Protein AF-A0A378JX21-F1 (afdb_monomer)

Organism: NCBI:txid39962

Sequence (96 aa):
MTQSKHDESAHKELLKRGYYTLSRAREDALHINKVHSYVKGSGFGTAVMRETIKEALEQNKTVTLDASWSSHIFHLYMGMIPIDRKVRTWLQPMVF

Solvent-accessible surface area (backbone atoms only — not comparable to full-atom values): 6028 Å² total; per-residue (Å²): 142,75,62,67,66,58,51,53,52,54,44,56,58,26,54,68,40,43,54,70,42,78,44,77,78,46,101,57,28,40,26,49,78,46,80,46,59,82,50,85,93,63,51,27,70,61,36,50,52,53,54,50,51,52,55,22,58,78,66,74,31,44,81,47,66,87,71,51,88,93,44,41,66,61,44,44,75,72,70,52,74,87,85,72,90,75,78,72,73,88,62,74,81,82,78,128

Foldseek 3Di:
DPPPVVVVVVLVVLCVQWDWDWDPPDLAEIETEDTDGPDPPSCNVVSVLVVRVVVSVVSNHYYYYDDDPVCVVVVVVSVDDDPDPDDPCPPPDPDD

Mean predicted aligned error: 7.81 Å

Structure (mmCIF, N/CA/C/O backbone):
data_AF-A0A378JX21-F1
#
_entry.id   AF-A0A378JX21-F1
#
loop_
_atom_site.group_PDB
_atom_site.id
_atom_site.type_symbol
_atom_site.label_atom_id
_atom_site.label_alt_id
_atom_site.label_comp_id
_atom_site.label_asym_id
_atom_site.label_entity_id
_atom_site.label_seq_id
_atom_site.pdbx_PDB_ins_code
_atom_site.Cartn_x
_atom_site.Cartn_y
_atom_site.Cartn_z
_atom_site.occupancy
_atom_site.B_iso_or_equiv
_atom_site.auth_seq_id
_atom_site.auth_comp_id
_atom_site.auth_asym_id
_atom_site.auth_atom_id
_atom_site.pdbx_PDB_model_num
ATOM 1 N N . MET A 1 1 ? 18.263 -12.941 17.898 1.00 44.31 1 MET A N 1
ATOM 2 C CA . MET A 1 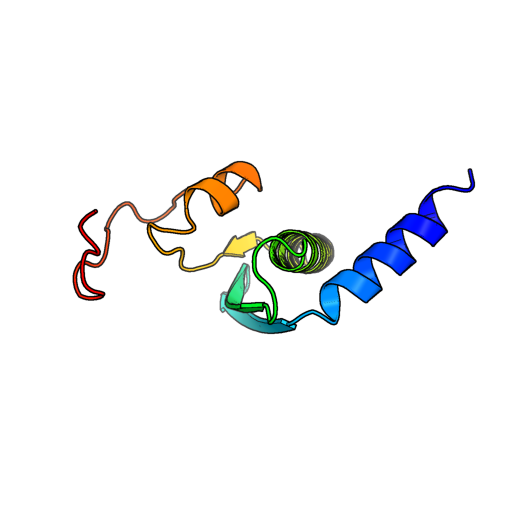1 ? 17.130 -12.086 17.470 1.00 44.31 1 MET A CA 1
ATOM 3 C C . MET A 1 1 ? 17.658 -10.774 16.880 1.00 44.31 1 MET A C 1
ATOM 5 O O . MET A 1 1 ? 17.501 -9.720 17.476 1.00 44.31 1 MET A O 1
ATOM 9 N N . THR A 1 2 ? 18.318 -10.828 15.719 1.00 51.75 2 THR A N 1
ATOM 10 C CA . THR A 1 2 ? 19.035 -9.668 15.129 1.00 51.75 2 THR A CA 1
ATOM 11 C C . THR A 1 2 ? 18.445 -9.235 13.781 1.00 51.75 2 T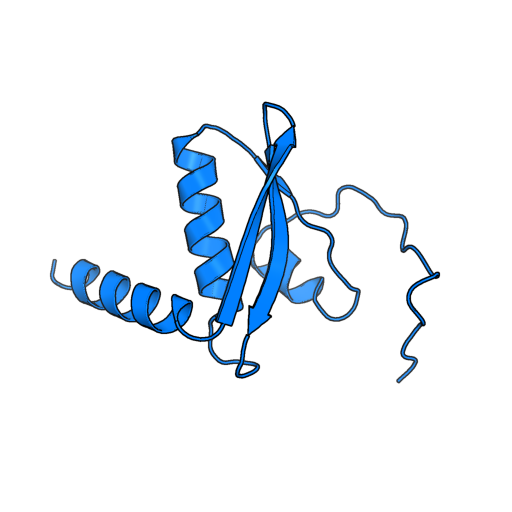HR A C 1
ATOM 13 O O . THR A 1 2 ? 18.894 -8.269 13.178 1.00 51.75 2 THR A O 1
ATOM 16 N N . GLN A 1 3 ? 17.414 -9.946 13.314 1.00 51.03 3 GLN A N 1
ATOM 17 C CA . GLN A 1 3 ? 16.840 -9.803 11.975 1.00 51.03 3 GLN A CA 1
ATOM 18 C C . GLN A 1 3 ? 15.874 -8.610 11.840 1.00 51.03 3 GLN A C 1
ATOM 20 O O . GLN A 1 3 ? 15.739 -8.073 10.746 1.00 51.03 3 GLN A O 1
ATOM 25 N N . SER A 1 4 ? 15.244 -8.142 12.930 1.00 60.81 4 SER A N 1
ATOM 26 C CA . SER A 1 4 ? 14.136 -7.172 12.820 1.00 60.81 4 SER A CA 1
ATOM 27 C C . SER A 1 4 ? 14.576 -5.756 12.426 1.00 60.81 4 SER A C 1
ATOM 29 O O . SER A 1 4 ? 13.880 -5.091 11.667 1.00 60.81 4 SER A O 1
ATOM 31 N N . LYS A 1 5 ? 15.754 -5.294 12.872 1.00 61.16 5 LYS A N 1
ATOM 32 C CA . LYS A 1 5 ? 16.242 -3.939 12.545 1.00 61.16 5 LYS A CA 1
ATOM 33 C C . LYS A 1 5 ? 16.692 -3.803 11.088 1.00 61.16 5 LYS A C 1
ATOM 35 O O . LYS A 1 5 ? 16.511 -2.751 10.482 1.00 61.16 5 LYS A O 1
ATOM 40 N N . HIS A 1 6 ? 17.283 -4.861 10.532 1.00 60.47 6 HIS A N 1
ATOM 41 C CA . HIS A 1 6 ? 17.716 -4.879 9.135 1.00 60.47 6 HIS A CA 1
ATOM 42 C C . HIS A 1 6 ? 16.510 -4.901 8.181 1.00 60.47 6 HIS A C 1
ATOM 44 O O . HIS A 1 6 ? 16.525 -4.213 7.162 1.00 60.47 6 HIS A O 1
ATOM 50 N N . ASP A 1 7 ? 15.450 -5.635 8.539 1.00 78.75 7 ASP A N 1
ATOM 51 C CA . ASP A 1 7 ? 14.197 -5.691 7.775 1.00 78.75 7 ASP A CA 1
ATOM 52 C C . ASP A 1 7 ? 13.465 -4.334 7.745 1.00 78.75 7 ASP A C 1
ATOM 54 O O . ASP A 1 7 ? 13.060 -3.871 6.680 1.00 78.75 7 ASP A O 1
ATOM 58 N N . GLU A 1 8 ? 13.379 -3.624 8.877 1.00 83.75 8 GLU A N 1
ATOM 59 C CA . GLU A 1 8 ? 12.766 -2.285 8.910 1.00 83.75 8 GLU A CA 1
ATOM 60 C C . GLU A 1 8 ? 13.549 -1.239 8.109 1.00 83.75 8 GLU A C 1
ATOM 62 O O . GLU A 1 8 ? 12.949 -0.396 7.439 1.00 83.75 8 GLU A O 1
ATOM 67 N N . SER A 1 9 ? 14.884 -1.276 8.166 1.00 86.00 9 SER A N 1
ATOM 68 C CA . SER A 1 9 ? 15.726 -0.362 7.386 1.00 86.00 9 SER A CA 1
ATOM 69 C C . SER A 1 9 ? 15.543 -0.597 5.885 1.00 86.00 9 SER A C 1
ATOM 71 O O . SER A 1 9 ? 15.273 0.341 5.135 1.00 86.00 9 SER A O 1
ATOM 73 N N . ALA A 1 10 ? 15.586 -1.863 5.454 1.00 88.31 10 ALA A N 1
ATOM 74 C CA . ALA A 1 10 ? 15.357 -2.235 4.061 1.00 88.31 10 ALA A CA 1
ATOM 75 C C . ALA A 1 10 ? 13.961 -1.809 3.577 1.00 88.31 10 ALA A C 1
ATOM 77 O O . ALA A 1 10 ? 13.830 -1.250 2.489 1.00 88.31 10 ALA A O 1
ATOM 78 N N . HIS A 1 11 ? 12.927 -1.999 4.400 1.00 89.94 11 HIS A N 1
ATOM 79 C CA . HIS A 1 11 ? 11.565 -1.547 4.108 1.00 89.94 11 HIS A CA 1
ATOM 80 C C . HIS A 1 11 ? 11.477 -0.028 3.915 1.00 89.94 11 HIS A C 1
ATOM 82 O O . HIS A 1 11 ? 10.920 0.439 2.920 1.00 89.94 11 HIS A O 1
ATOM 88 N N . LYS A 1 12 ? 12.087 0.757 4.811 1.00 91.25 12 LYS A N 1
ATOM 89 C CA . LYS A 1 12 ? 12.125 2.224 4.688 1.00 91.25 12 LYS A CA 1
ATOM 90 C C . LYS A 1 12 ? 12.840 2.681 3.420 1.00 91.25 12 LYS A C 1
ATOM 92 O O . LYS A 1 12 ? 12.387 3.627 2.781 1.00 91.25 12 LYS A O 1
ATOM 97 N N . GLU A 1 13 ? 13.919 2.010 3.027 1.00 92.88 13 GLU A N 1
ATOM 98 C CA . GLU A 1 13 ? 14.603 2.307 1.764 1.00 92.88 13 GLU A CA 1
ATOM 99 C C . GLU A 1 13 ? 13.737 1.986 0.543 1.00 92.88 13 GLU A C 1
ATOM 101 O O . GLU A 1 13 ? 13.737 2.744 -0.428 1.00 92.88 13 GLU A O 1
ATOM 106 N N . LEU A 1 14 ? 12.951 0.906 0.587 1.00 93.12 14 LEU A N 1
ATOM 107 C CA . LEU A 1 14 ? 12.009 0.593 -0.485 1.00 93.12 14 LEU A CA 1
ATOM 108 C C . LEU A 1 14 ? 10.955 1.689 -0.639 1.00 93.12 14 LEU A C 1
ATOM 110 O O . LEU A 1 14 ? 10.708 2.100 -1.769 1.00 93.12 14 LEU A O 1
ATOM 114 N N . LEU A 1 15 ? 10.401 2.219 0.457 1.00 93.38 15 LEU A N 1
ATOM 115 C CA . LEU A 1 15 ? 9.387 3.284 0.428 1.00 93.38 15 LEU A CA 1
ATOM 116 C C . LEU A 1 15 ? 9.880 4.607 -0.185 1.00 93.38 15 LEU A C 1
ATOM 118 O O . LEU A 1 15 ? 9.064 5.408 -0.631 1.00 93.38 15 LEU A O 1
ATOM 122 N N . LYS A 1 16 ? 11.196 4.831 -0.286 1.00 93.38 16 LYS A N 1
ATOM 123 C CA . LYS A 1 16 ? 11.769 6.016 -0.954 1.00 93.38 16 LYS A CA 1
ATOM 124 C C . LYS A 1 16 ? 11.762 5.922 -2.485 1.00 93.38 16 LYS A C 1
ATOM 126 O O . LYS A 1 16 ? 12.073 6.898 -3.164 1.00 93.38 16 LYS A O 1
ATOM 131 N N . ARG A 1 17 ? 11.425 4.761 -3.058 1.00 93.50 17 ARG A N 1
ATOM 132 C CA . ARG A 1 17 ? 11.509 4.478 -4.508 1.00 93.50 17 ARG A CA 1
ATOM 133 C C . ARG A 1 17 ? 10.247 4.853 -5.289 1.00 93.50 17 ARG A C 1
ATOM 135 O O . ARG A 1 17 ? 9.995 4.311 -6.373 1.00 93.50 17 ARG A O 1
ATOM 142 N N . GLY A 1 18 ? 9.438 5.747 -4.740 1.00 94.25 18 GLY A N 1
ATOM 143 C CA . GLY A 1 18 ? 8.182 6.159 -5.335 1.00 94.25 18 GLY A CA 1
ATOM 144 C C . GLY A 1 18 ? 7.375 7.057 -4.413 1.00 94.25 18 GLY A C 1
ATOM 145 O O . GLY A 1 18 ? 7.877 7.567 -3.414 1.00 94.25 18 GLY A O 1
ATOM 146 N N . TYR A 1 19 ? 6.105 7.218 -4.755 1.00 94.38 19 TYR A N 1
ATOM 147 C CA . TYR A 1 19 ? 5.113 7.861 -3.909 1.00 94.38 19 TYR A CA 1
ATOM 148 C C . TYR A 1 19 ? 3.801 7.079 -3.956 1.00 94.38 19 TYR A C 1
ATOM 150 O O . TYR A 1 19 ? 3.485 6.388 -4.930 1.00 94.38 19 TYR A O 1
ATOM 158 N N . TYR A 1 20 ? 3.031 7.188 -2.883 1.00 94.75 20 TYR A N 1
ATOM 159 C CA . TYR A 1 20 ? 1.701 6.613 -2.785 1.00 94.75 20 TYR A CA 1
ATOM 160 C C . TYR A 1 20 ? 0.8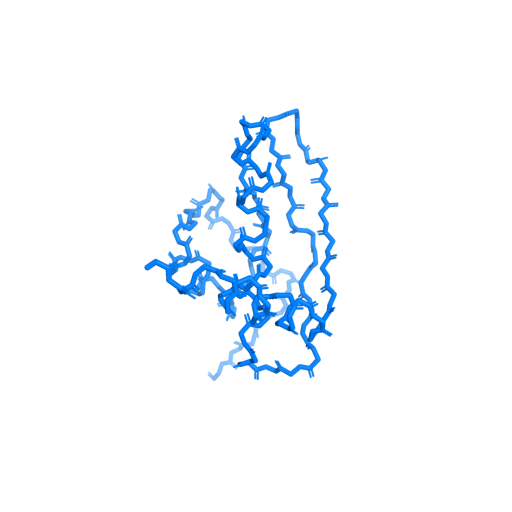07 7.530 -1.960 1.00 94.75 20 TYR A C 1
ATOM 162 O O . TYR A 1 20 ? 1.297 8.350 -1.182 1.00 94.75 20 TYR A O 1
ATOM 170 N N . THR A 1 21 ? -0.503 7.422 -2.152 1.00 93.69 21 THR A N 1
ATOM 171 C CA . THR A 1 21 ? -1.470 8.197 -1.373 1.00 93.69 21 THR A CA 1
ATOM 172 C C . THR A 1 21 ? -2.576 7.309 -0.839 1.00 93.69 21 THR A C 1
ATOM 174 O O . THR A 1 21 ? -3.174 6.512 -1.566 1.00 93.69 21 THR A O 1
ATOM 177 N N . LEU A 1 22 ? -2.865 7.492 0.446 1.00 92.88 22 LEU A N 1
ATOM 178 C CA . LEU A 1 22 ? -3.957 6.839 1.147 1.00 92.88 22 LEU A CA 1
ATOM 179 C C . LEU A 1 22 ? -5.076 7.849 1.392 1.00 92.88 22 LEU A C 1
ATOM 181 O O . LEU A 1 22 ? -4.830 9.031 1.625 1.00 92.88 22 LEU A O 1
ATOM 185 N N . SER A 1 23 ? -6.314 7.382 1.342 1.00 90.31 23 SER A N 1
ATOM 186 C CA . SER A 1 23 ? -7.478 8.141 1.792 1.00 90.31 23 SER A CA 1
ATOM 187 C C . SER A 1 23 ? -8.389 7.255 2.617 1.00 90.31 23 SER A C 1
ATOM 189 O O . SER A 1 23 ? -8.396 6.035 2.465 1.00 90.31 23 SER A O 1
ATOM 191 N N . ARG A 1 24 ? -9.199 7.877 3.466 1.00 82.75 24 ARG A N 1
ATOM 192 C CA . ARG A 1 24 ? -10.311 7.192 4.120 1.00 82.75 24 ARG A CA 1
ATOM 193 C C . ARG A 1 24 ? -11.463 7.151 3.121 1.00 82.75 24 ARG A C 1
ATOM 195 O O . ARG A 1 24 ? -12.059 8.189 2.859 1.00 82.75 24 ARG A O 1
ATOM 202 N N . ALA A 1 25 ? -11.731 5.989 2.529 1.00 66.31 25 ALA A N 1
ATOM 203 C CA . ALA A 1 25 ? -12.860 5.8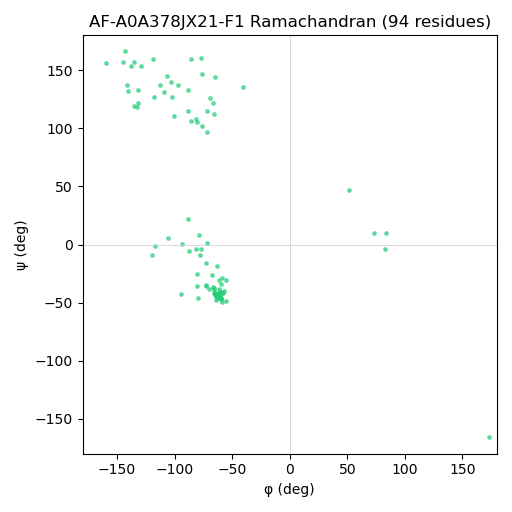49 1.605 1.00 66.31 25 ALA A CA 1
ATOM 204 C C . ALA A 1 25 ? -14.188 5.655 2.351 1.00 66.31 25 ALA A C 1
ATOM 206 O O . ALA A 1 25 ? -15.219 6.149 1.903 1.00 66.31 25 ALA A O 1
ATOM 207 N N . ARG A 1 26 ? -14.157 4.941 3.485 1.00 68.31 26 ARG A N 1
ATOM 208 C CA . ARG A 1 26 ? -15.289 4.686 4.391 1.00 68.31 26 ARG A CA 1
ATOM 209 C C . ARG A 1 26 ? -14.800 4.704 5.841 1.00 68.31 26 ARG A C 1
ATOM 211 O O . ARG A 1 26 ? -13.590 4.668 6.073 1.00 68.31 26 ARG A O 1
ATOM 218 N N . GLU A 1 27 ? -15.712 4.757 6.814 1.00 72.62 27 GLU A N 1
ATOM 219 C CA . GLU A 1 27 ? -15.343 4.693 8.241 1.00 72.62 27 GLU A CA 1
ATOM 220 C C . GLU A 1 27 ? -14.510 3.439 8.572 1.00 72.62 27 GLU A C 1
ATOM 222 O O . GLU A 1 27 ? -13.609 3.502 9.408 1.00 72.62 27 GLU A O 1
ATOM 227 N N . ASP A 1 28 ? -14.731 2.345 7.841 1.00 84.50 28 ASP A N 1
ATOM 228 C CA . ASP A 1 28 ? -14.157 1.013 8.040 1.00 84.50 28 ASP A CA 1
ATOM 229 C C . ASP A 1 28 ? -13.055 0.626 7.029 1.00 84.50 28 ASP A C 1
ATOM 231 O O . ASP A 1 28 ? -12.568 -0.509 7.052 1.00 84.50 28 ASP A O 1
ATOM 235 N N . ALA A 1 29 ? -12.634 1.540 6.142 1.00 87.56 29 ALA A N 1
ATOM 236 C CA . ALA A 1 29 ? -11.694 1.211 5.068 1.00 87.56 29 ALA A CA 1
ATOM 237 C C . ALA A 1 29 ? -10.643 2.297 4.781 1.00 87.56 29 ALA A C 1
ATOM 239 O O . ALA A 1 29 ? -10.957 3.473 4.561 1.00 87.56 29 ALA A O 1
ATOM 240 N N . LEU A 1 30 ? -9.381 1.868 4.689 1.00 92.50 30 LEU A N 1
ATOM 241 C CA . LEU A 1 30 ? -8.299 2.621 4.059 1.00 92.50 30 LEU A CA 1
ATOM 242 C C . LEU A 1 30 ? -8.259 2.297 2.565 1.00 92.50 30 LEU A C 1
ATOM 244 O O . LEU A 1 30 ? -8.319 1.138 2.157 1.00 92.50 30 LEU A O 1
ATOM 248 N N . HIS A 1 31 ? -8.162 3.333 1.741 1.00 93.00 31 HIS A N 1
ATOM 249 C CA . HIS A 1 31 ? -8.135 3.207 0.292 1.00 93.00 31 HIS A CA 1
ATOM 250 C C . HIS A 1 31 ? -6.823 3.721 -0.284 1.00 93.00 31 HIS A C 1
ATOM 252 O O . HIS A 1 31 ? -6.435 4.866 -0.029 1.00 93.00 31 HIS A O 1
ATOM 258 N N . ILE A 1 32 ? -6.160 2.884 -1.079 1.00 93.44 32 ILE A N 1
ATOM 259 C CA . ILE A 1 32 ? -4.946 3.246 -1.807 1.00 93.44 32 ILE A CA 1
ATOM 260 C C . ILE A 1 32 ? -5.359 3.891 -3.131 1.00 93.44 32 ILE A C 1
ATOM 262 O O . ILE A 1 32 ? -5.795 3.205 -4.049 1.00 93.44 32 ILE A O 1
ATOM 266 N N . ASN A 1 33 ? -5.200 5.211 -3.239 1.00 90.81 33 ASN A N 1
ATOM 267 C CA . ASN A 1 33 ? -5.607 5.953 -4.439 1.00 90.81 33 ASN A CA 1
ATOM 268 C C . ASN A 1 33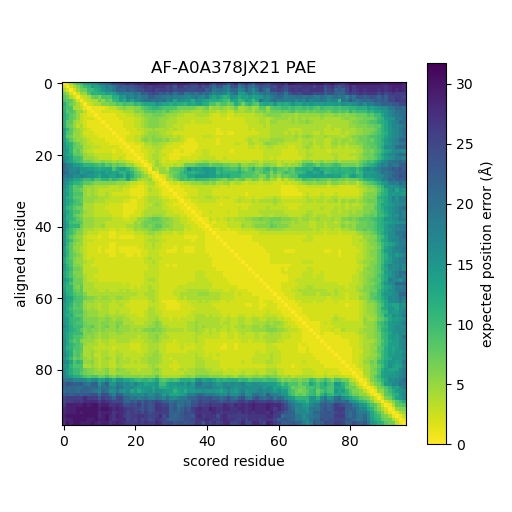 ? -4.590 5.835 -5.569 1.00 90.81 33 ASN A C 1
ATOM 270 O O . ASN A 1 33 ? -4.936 5.708 -6.741 1.00 90.81 33 ASN A O 1
ATOM 274 N N . LYS A 1 34 ? -3.310 6.000 -5.227 1.00 88.81 34 LYS A N 1
ATOM 275 C CA . LYS A 1 34 ? -2.214 6.035 -6.192 1.00 88.81 34 LYS A CA 1
ATOM 276 C C . LYS A 1 34 ? -1.021 5.307 -5.617 1.00 88.81 34 LYS A C 1
ATOM 278 O O . LYS A 1 34 ? -0.668 5.515 -4.461 1.00 88.81 34 LYS A O 1
ATOM 283 N N . VAL A 1 35 ? -0.377 4.515 -6.465 1.00 91.00 35 VAL A N 1
ATOM 284 C CA . VAL A 1 35 ? 0.932 3.914 -6.217 1.00 91.00 35 VAL A CA 1
ATOM 285 C C . VAL A 1 35 ? 1.769 4.150 -7.461 1.00 91.00 35 VAL A C 1
ATOM 287 O O . VAL A 1 35 ? 1.419 3.693 -8.548 1.00 91.00 35 VAL A O 1
ATOM 290 N N . HIS A 1 36 ? 2.872 4.874 -7.316 1.00 90.38 36 HIS A N 1
ATOM 291 C CA . HIS A 1 36 ? 3.795 5.141 -8.408 1.00 90.38 36 HIS A CA 1
ATOM 292 C C . HIS A 1 36 ? 5.221 4.855 -7.960 1.00 90.38 36 HIS A C 1
ATOM 294 O O . HIS A 1 36 ? 5.707 5.464 -7.013 1.00 90.38 36 HIS A O 1
ATOM 300 N N . SER A 1 37 ? 5.903 3.951 -8.662 1.00 92.88 37 SER A N 1
ATOM 301 C CA . SER A 1 37 ? 7.325 3.690 -8.443 1.00 92.88 37 SER A CA 1
ATOM 302 C C . SER A 1 37 ? 8.164 4.340 -9.533 1.00 92.88 37 SER A C 1
ATOM 304 O O . SER A 1 37 ? 7.820 4.238 -10.710 1.00 92.88 37 SER A O 1
ATOM 306 N N . TYR A 1 38 ? 9.303 4.916 -9.148 1.00 92.25 38 TYR A N 1
ATOM 307 C CA . TYR A 1 38 ? 10.296 5.440 -10.088 1.00 92.25 38 TYR A CA 1
ATOM 308 C C . TYR A 1 38 ? 10.976 4.326 -10.897 1.00 92.25 38 TYR A C 1
ATOM 310 O O . TYR A 1 38 ? 11.426 4.561 -12.014 1.00 92.25 38 TYR A O 1
ATOM 318 N N . VAL A 1 39 ? 11.038 3.104 -10.349 1.00 90.75 39 VAL A N 1
ATOM 319 C CA . VAL A 1 39 ? 11.666 1.938 -10.987 1.00 90.75 39 VAL A CA 1
ATOM 320 C C . VAL A 1 39 ? 10.764 0.712 -10.830 1.00 90.75 39 VAL A C 1
ATOM 322 O O . VAL A 1 39 ? 10.489 0.261 -9.716 1.00 90.75 39 VAL A O 1
ATOM 325 N N . LYS A 1 40 ? 10.314 0.132 -11.949 1.00 87.06 40 LYS A N 1
ATOM 326 C CA . LYS A 1 40 ? 9.514 -1.106 -11.939 1.00 87.06 40 LYS A CA 1
ATOM 327 C C . LYS A 1 40 ? 10.337 -2.281 -11.402 1.00 87.06 40 LYS A C 1
ATOM 329 O O . LYS A 1 40 ? 11.533 -2.366 -11.646 1.00 87.06 40 LYS A O 1
ATOM 334 N N . GLY A 1 41 ? 9.692 -3.186 -10.663 1.00 87.25 41 GLY A N 1
ATOM 335 C CA . GLY A 1 41 ? 10.366 -4.345 -10.059 1.00 87.25 41 GLY A CA 1
ATOM 336 C C . GLY A 1 41 ? 11.267 -4.007 -8.864 1.00 87.25 41 GLY A C 1
ATOM 337 O O . GLY A 1 41 ? 11.983 -4.869 -8.374 1.00 87.25 41 GLY A O 1
ATOM 338 N N . SER A 1 42 ? 11.220 -2.772 -8.354 1.00 90.31 42 SER A N 1
ATOM 339 C CA . SER A 1 42 ? 12.092 -2.315 -7.266 1.00 90.31 42 SER A CA 1
ATOM 340 C C . SER A 1 42 ? 11.700 -2.793 -5.866 1.00 90.31 42 SER A C 1
ATOM 342 O O . SER A 1 42 ? 12.404 -2.459 -4.916 1.00 90.31 42 SER A O 1
ATOM 344 N N . GLY A 1 43 ? 10.578 -3.508 -5.723 1.00 92.00 43 GLY A N 1
ATOM 345 C CA . GLY A 1 43 ? 9.981 -3.884 -4.435 1.00 92.00 43 GLY A CA 1
ATOM 346 C C . GLY A 1 43 ? 9.103 -2.800 -3.792 1.00 92.00 43 GLY A C 1
ATOM 347 O O . GLY A 1 43 ? 8.466 -3.069 -2.777 1.00 92.00 43 GLY A O 1
ATOM 348 N N . PHE A 1 44 ? 9.008 -1.603 -4.390 1.00 94.81 44 PHE A N 1
ATOM 349 C CA . PHE A 1 44 ? 8.216 -0.485 -3.856 1.00 94.81 44 PHE A CA 1
ATOM 350 C C . PHE A 1 44 ? 6.746 -0.847 -3.605 1.00 94.81 44 PHE A C 1
ATOM 352 O O . PHE A 1 44 ? 6.237 -0.605 -2.517 1.00 94.81 44 PHE A O 1
ATOM 359 N N . GLY A 1 45 ? 6.073 -1.466 -4.583 1.00 93.31 45 GLY A N 1
ATOM 360 C CA . GLY A 1 45 ? 4.658 -1.836 -4.448 1.00 93.31 45 GLY A CA 1
ATOM 361 C C . GLY A 1 45 ? 4.409 -2.763 -3.258 1.00 93.31 45 GLY A C 1
ATOM 362 O O . GLY A 1 45 ? 3.478 -2.548 -2.489 1.00 93.31 45 GLY A O 1
ATOM 363 N N . THR A 1 46 ? 5.288 -3.743 -3.046 1.00 94.00 46 THR A N 1
ATOM 364 C CA . THR A 1 46 ? 5.220 -4.652 -1.894 1.00 94.00 46 THR A CA 1
ATOM 365 C C . THR A 1 46 ? 5.391 -3.904 -0.572 1.00 94.00 46 THR A C 1
ATOM 367 O O . THR A 1 46 ? 4.638 -4.153 0.368 1.00 94.00 46 THR A O 1
ATOM 370 N N . ALA A 1 47 ? 6.336 -2.961 -0.502 1.00 95.00 47 ALA A N 1
ATOM 371 C CA . ALA A 1 47 ? 6.544 -2.140 0.689 1.00 95.00 47 ALA A CA 1
ATOM 372 C C . ALA A 1 47 ? 5.321 -1.258 0.994 1.00 95.00 47 ALA A C 1
ATOM 374 O O . ALA A 1 47 ? 4.860 -1.227 2.132 1.00 95.00 47 ALA A O 1
ATOM 375 N N . VAL A 1 48 ? 4.728 -0.617 -0.019 1.00 94.88 48 VAL A N 1
ATOM 376 C CA . VAL A 1 48 ? 3.503 0.187 0.146 1.00 94.88 48 VAL A CA 1
ATOM 377 C C . VAL A 1 48 ? 2.349 -0.655 0.683 1.00 94.88 48 VAL A C 1
ATOM 379 O O . VAL A 1 48 ? 1.670 -0.244 1.625 1.00 94.88 48 VAL A O 1
ATOM 382 N N . MET A 1 49 ? 2.143 -1.849 0.124 1.00 94.69 49 MET A N 1
ATOM 383 C CA . MET A 1 49 ? 1.109 -2.768 0.598 1.00 94.69 49 MET A CA 1
ATOM 384 C C . MET A 1 49 ? 1.344 -3.173 2.057 1.00 94.69 49 MET A C 1
ATOM 386 O O . MET A 1 49 ? 0.414 -3.115 2.856 1.00 94.69 49 MET A O 1
ATOM 390 N N . ARG A 1 50 ? 2.584 -3.521 2.432 1.00 93.38 50 ARG A N 1
ATOM 391 C CA . ARG A 1 50 ? 2.938 -3.873 3.817 1.00 93.38 50 ARG A CA 1
ATOM 392 C C . ARG A 1 50 ? 2.650 -2.726 4.787 1.00 93.38 50 ARG A C 1
ATOM 394 O O . ARG A 1 50 ? 2.048 -2.964 5.829 1.00 93.38 50 ARG A O 1
ATOM 401 N N . GLU A 1 51 ? 3.057 -1.507 4.438 1.00 93.44 51 GLU A N 1
ATOM 402 C CA . GLU A 1 51 ? 2.840 -0.319 5.273 1.00 93.44 51 GLU A CA 1
ATOM 403 C C . GLU A 1 51 ? 1.344 -0.035 5.448 1.00 93.44 51 GLU A C 1
ATOM 405 O O . GLU A 1 51 ? 0.864 0.139 6.565 1.00 93.44 51 GLU A O 1
ATOM 410 N N . THR A 1 52 ? 0.587 -0.092 4.350 1.00 93.38 52 THR A N 1
ATOM 411 C CA . THR A 1 52 ? -0.857 0.174 4.367 1.00 93.38 52 THR A CA 1
ATOM 412 C C . THR A 1 52 ? -1.616 -0.874 5.177 1.00 93.38 52 THR A C 1
ATOM 414 O O . THR A 1 52 ? -2.514 -0.533 5.940 1.00 93.38 52 THR A O 1
ATOM 417 N N . ILE A 1 53 ? -1.265 -2.156 5.035 1.00 92.75 53 ILE A N 1
ATOM 418 C CA . ILE A 1 53 ? -1.893 -3.240 5.801 1.00 92.75 53 ILE A CA 1
ATOM 419 C C . ILE A 1 53 ? -1.591 -3.082 7.289 1.00 92.75 53 ILE A C 1
ATOM 421 O O . ILE A 1 53 ? -2.492 -3.248 8.106 1.00 92.75 53 ILE A O 1
ATOM 425 N N . LYS A 1 54 ? -0.352 -2.730 7.652 1.00 92.81 54 LYS A N 1
ATOM 426 C CA . LYS A 1 54 ? 0.011 -2.476 9.048 1.00 92.81 54 LYS A CA 1
ATOM 427 C C . LYS A 1 54 ? -0.842 -1.351 9.643 1.00 92.81 54 LYS A C 1
ATOM 429 O O . LYS A 1 54 ? -1.450 -1.551 10.689 1.00 92.81 54 LYS A O 1
ATOM 434 N N . GLU A 1 55 ? -0.952 -0.224 8.942 1.00 92.44 55 GLU A N 1
ATOM 435 C CA . GLU A 1 55 ? -1.789 0.901 9.370 1.00 92.44 55 GLU A CA 1
ATOM 436 C C . GLU A 1 55 ? -3.276 0.506 9.479 1.00 92.44 55 GLU A C 1
ATOM 438 O O . GLU A 1 55 ? -3.964 0.883 10.429 1.00 92.44 55 GLU A O 1
ATOM 443 N N . ALA A 1 56 ? -3.780 -0.287 8.531 1.00 91.94 56 ALA A N 1
ATOM 444 C CA . ALA A 1 56 ? -5.160 -0.760 8.546 1.00 91.94 56 ALA A CA 1
ATOM 445 C C . ALA A 1 56 ? -5.444 -1.677 9.743 1.00 91.94 56 ALA A C 1
ATOM 447 O O . ALA A 1 56 ? -6.478 -1.525 10.390 1.00 91.94 56 ALA A O 1
ATOM 448 N N . LEU A 1 57 ? -4.516 -2.580 10.075 1.00 91.25 57 LEU A N 1
ATOM 449 C CA . LEU A 1 57 ? -4.629 -3.471 11.231 1.00 91.25 57 LEU A CA 1
ATOM 450 C C . LEU A 1 57 ? -4.643 -2.691 12.548 1.00 91.25 57 LEU A C 1
ATOM 452 O O . LEU A 1 57 ? -5.482 -2.963 13.402 1.00 91.25 57 LEU A O 1
ATOM 456 N N . GLU A 1 58 ? -3.771 -1.690 12.695 1.00 93.25 58 GLU A N 1
ATOM 457 C CA . GLU A 1 58 ? -3.741 -0.813 13.875 1.00 93.25 58 GLU A CA 1
ATOM 458 C C . GLU A 1 58 ? -5.056 -0.033 14.053 1.00 93.25 58 GLU A C 1
ATOM 460 O O . GLU A 1 58 ? -5.473 0.239 15.177 1.00 93.25 58 GLU A O 1
ATOM 465 N N . GLN A 1 59 ? -5.740 0.289 12.951 1.00 90.69 59 GLN A N 1
ATOM 466 C CA . GLN A 1 59 ? -7.023 0.996 12.955 1.00 90.69 59 GLN A CA 1
ATOM 467 C C . GLN A 1 59 ? -8.250 0.070 12.928 1.00 90.69 59 GLN A C 1
ATOM 469 O O . GLN A 1 59 ? -9.371 0.577 12.904 1.00 90.69 59 GLN A O 1
ATOM 474 N N . ASN A 1 60 ? -8.064 -1.256 12.913 1.00 91.69 60 ASN A N 1
ATOM 475 C CA . ASN A 1 60 ? -9.124 -2.248 12.704 1.00 91.69 60 ASN A CA 1
ATOM 476 C C . ASN A 1 60 ? -9.978 -1.968 11.446 1.00 91.69 60 ASN A C 1
ATOM 478 O O . ASN A 1 60 ? -11.209 -1.971 11.485 1.00 91.69 60 ASN A O 1
ATOM 482 N N . LYS A 1 61 ? -9.308 -1.676 10.327 1.00 91.56 61 LYS A N 1
ATOM 483 C CA . LYS A 1 61 ? -9.912 -1.342 9.032 1.00 91.56 61 LYS A CA 1
ATOM 484 C C . LYS A 1 61 ? -9.528 -2.338 7.952 1.00 91.56 61 LYS A C 1
ATOM 486 O O . LYS A 1 61 ? -8.506 -3.015 8.019 1.00 91.56 61 LYS A O 1
ATOM 491 N N . THR A 1 62 ? -10.336 -2.362 6.902 1.00 92.00 62 THR A N 1
ATOM 492 C CA . THR A 1 62 ? -10.021 -3.069 5.659 1.00 92.00 62 THR A CA 1
ATOM 493 C C . THR A 1 62 ? -9.179 -2.199 4.722 1.00 92.00 62 T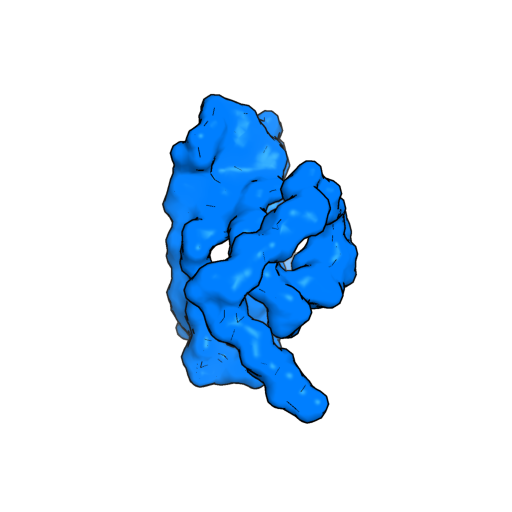HR A C 1
ATOM 495 O O . THR A 1 62 ? -9.153 -0.972 4.845 1.00 92.00 62 THR A O 1
ATOM 498 N N . VAL A 1 63 ? -8.481 -2.830 3.773 1.00 92.75 63 VAL A N 1
ATOM 499 C CA . VAL A 1 63 ? -7.740 -2.136 2.708 1.00 92.75 63 VAL A CA 1
ATOM 500 C C . VAL A 1 63 ? -8.448 -2.356 1.379 1.00 92.75 63 VAL A C 1
ATOM 502 O O . VAL A 1 63 ? -8.767 -3.486 1.014 1.00 92.75 63 VAL A O 1
ATOM 505 N N . THR A 1 64 ? -8.663 -1.276 0.635 1.00 92.94 64 THR A N 1
ATOM 506 C CA . THR A 1 64 ? -9.256 -1.305 -0.707 1.00 92.94 64 THR A CA 1
ATOM 507 C C . THR A 1 64 ? -8.390 -0.529 -1.692 1.00 92.94 64 THR A C 1
ATOM 509 O O . THR A 1 64 ? -7.660 0.381 -1.302 1.00 92.94 64 THR A O 1
ATOM 512 N N . LEU A 1 65 ? -8.454 -0.888 -2.972 1.00 91.50 65 LEU A N 1
ATOM 513 C C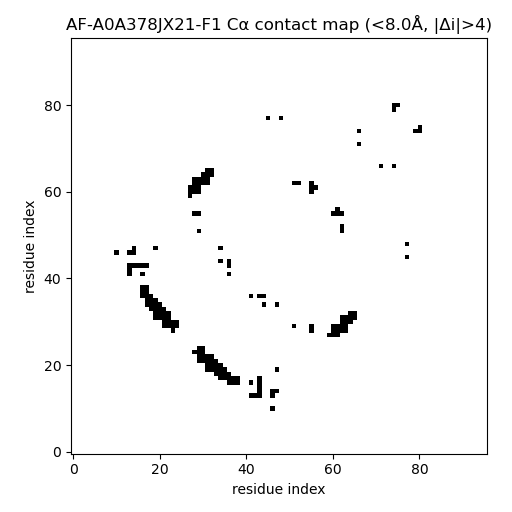A . LEU A 1 65 ? -7.818 -0.145 -4.060 1.00 91.50 65 LEU A CA 1
ATOM 514 C C . LEU A 1 65 ? -8.468 -0.498 -5.395 1.00 91.50 65 LEU A C 1
ATOM 516 O O . LEU A 1 65 ? -9.009 -1.596 -5.547 1.00 91.50 65 LEU A O 1
ATOM 520 N N . ASP A 1 66 ? -8.356 0.406 -6.363 1.00 88.62 66 ASP A N 1
ATOM 521 C CA . ASP A 1 66 ? -8.721 0.129 -7.750 1.00 88.62 66 ASP A CA 1
ATOM 522 C C . ASP A 1 66 ? -7.517 -0.450 -8.500 1.00 88.62 66 ASP A C 1
ATOM 524 O O . ASP A 1 66 ? -6.489 0.206 -8.683 1.00 88.62 66 ASP A O 1
ATOM 528 N N . ALA A 1 67 ? -7.635 -1.707 -8.927 1.00 86.06 67 ALA A N 1
ATOM 529 C CA . ALA A 1 67 ? -6.579 -2.399 -9.655 1.00 86.06 67 ALA A CA 1
ATOM 530 C C . ALA A 1 67 ? -6.827 -2.345 -11.165 1.00 86.06 67 ALA A C 1
ATOM 532 O O . ALA A 1 67 ? -7.928 -2.603 -11.651 1.00 86.06 67 ALA A O 1
ATOM 533 N N . SER A 1 68 ? -5.766 -2.090 -11.929 1.00 86.06 68 SER A N 1
ATOM 534 C CA . SER A 1 68 ? -5.769 -2.316 -13.375 1.00 86.06 68 SER A CA 1
ATOM 535 C C . SER A 1 68 ? -5.622 -3.806 -13.702 1.00 86.06 68 SER A C 1
ATOM 537 O O . SER A 1 68 ? -5.045 -4.578 -12.929 1.00 86.06 68 SER A O 1
ATOM 539 N N . TRP A 1 69 ? -6.009 -4.207 -14.918 1.00 82.62 69 TRP A N 1
ATOM 540 C CA . TRP A 1 69 ? -5.723 -5.561 -15.411 1.00 82.62 69 TRP A CA 1
ATOM 541 C C . TRP A 1 69 ? -4.219 -5.874 -15.443 1.00 82.62 69 TRP A C 1
ATOM 543 O O . TRP A 1 69 ? -3.810 -7.004 -15.234 1.00 82.62 69 TRP A O 1
ATOM 553 N N . SER A 1 70 ? -3.345 -4.887 -15.618 1.00 84.94 70 SER A N 1
ATOM 554 C CA . SER A 1 70 ? -1.897 -5.127 -15.565 1.00 84.94 70 SER A CA 1
ATOM 555 C C . SER A 1 70 ? -1.350 -5.403 -14.157 1.00 84.94 70 SER A C 1
ATOM 557 O O . SER A 1 70 ? -0.237 -5.903 -14.030 1.00 84.94 70 SER A O 1
ATOM 559 N N . SER A 1 71 ? -2.103 -5.089 -13.098 1.00 85.62 71 SER A N 1
ATOM 560 C CA . SER A 1 71 ? -1.646 -5.200 -11.705 1.00 85.62 71 SER A CA 1
ATOM 561 C C . SER A 1 71 ? -2.472 -6.165 -10.849 1.00 85.62 71 SER A C 1
ATOM 563 O O . SER A 1 71 ? -2.064 -6.484 -9.737 1.00 85.62 71 SER A O 1
ATOM 565 N N . HIS A 1 72 ? -3.605 -6.679 -11.343 1.00 86.56 72 HIS A N 1
ATOM 566 C CA . HIS A 1 72 ? -4.504 -7.536 -10.558 1.00 86.56 72 HIS A CA 1
ATOM 567 C C . HIS A 1 72 ? -3.823 -8.794 -9.986 1.00 86.56 72 HIS A C 1
ATOM 569 O O . HIS A 1 72 ? -4.044 -9.107 -8.821 1.00 86.56 72 HIS A O 1
ATOM 575 N N . ILE A 1 73 ? -2.940 -9.462 -10.743 1.00 90.94 73 ILE A N 1
ATOM 576 C CA . ILE A 1 73 ? -2.192 -10.640 -10.255 1.00 90.94 73 ILE A CA 1
ATOM 577 C C . ILE A 1 73 ? -1.319 -10.283 -9.049 1.00 90.94 73 ILE A C 1
ATOM 579 O O . ILE A 1 73 ? -1.272 -11.040 -8.084 1.00 90.94 73 ILE A O 1
ATOM 583 N N . PHE A 1 74 ? -0.661 -9.121 -9.073 1.00 90.88 74 PHE A N 1
ATOM 584 C CA . PHE A 1 74 ? 0.131 -8.656 -7.936 1.00 90.88 74 PHE A CA 1
ATOM 585 C C . PHE A 1 74 ? -0.751 -8.452 -6.697 1.00 90.88 74 PHE A C 1
ATOM 587 O O . PHE A 1 74 ? -0.408 -8.925 -5.620 1.00 90.88 74 PHE A O 1
ATOM 594 N N . HIS A 1 75 ? -1.916 -7.820 -6.839 1.00 91.44 75 HIS A N 1
ATOM 595 C CA . HIS A 1 75 ? -2.821 -7.603 -5.707 1.00 91.44 75 HIS A CA 1
ATOM 596 C C . HIS A 1 75 ? -3.409 -8.913 -5.155 1.00 91.44 75 HIS A C 1
ATOM 598 O O . HIS A 1 75 ? -3.503 -9.065 -3.939 1.00 91.44 75 HIS A O 1
ATOM 604 N N . LEU A 1 76 ? -3.719 -9.886 -6.023 1.00 92.12 76 LEU A N 1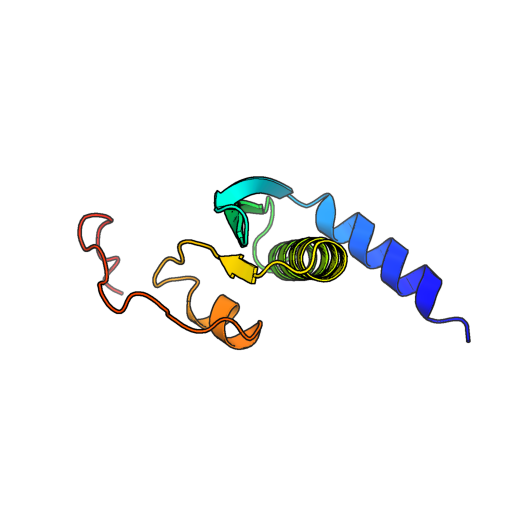
ATOM 605 C CA . LEU A 1 76 ? -4.119 -11.240 -5.616 1.00 92.12 76 LEU A CA 1
ATOM 606 C C . LEU A 1 76 ? -2.999 -11.947 -4.843 1.00 92.12 76 LEU A C 1
ATOM 608 O O . LEU A 1 76 ? -3.249 -12.527 -3.791 1.00 92.12 76 LEU A O 1
ATOM 612 N N . TYR A 1 77 ? -1.756 -11.856 -5.329 1.00 91.88 77 TYR A N 1
ATOM 613 C CA . TYR A 1 77 ? -0.582 -12.397 -4.640 1.00 91.88 77 TYR A CA 1
ATOM 614 C C . TYR A 1 77 ? -0.393 -11.779 -3.246 1.00 91.88 77 TYR A C 1
ATOM 616 O O . TYR A 1 77 ? 0.004 -12.466 -2.310 1.00 91.88 77 TYR A O 1
ATOM 624 N N . MET A 1 78 ? -0.741 -10.501 -3.083 1.00 90.50 78 MET A N 1
ATOM 625 C CA . MET A 1 78 ? -0.730 -9.804 -1.792 1.00 90.50 78 MET A CA 1
ATOM 626 C C . MET A 1 78 ? -1.948 -10.123 -0.902 1.00 90.50 78 MET A C 1
ATOM 628 O O . MET A 1 78 ? -2.120 -9.491 0.139 1.00 90.50 78 MET A O 1
ATOM 632 N N . GLY A 1 79 ? -2.792 -11.086 -1.285 1.00 91.31 79 GLY A N 1
ATOM 633 C CA . GLY A 1 79 ? -3.936 -11.550 -0.496 1.00 91.31 79 GLY A CA 1
ATOM 634 C C . GLY A 1 79 ? -5.206 -10.712 -0.649 1.00 91.31 79 GLY A C 1
ATOM 635 O O . GLY A 1 79 ? -6.157 -10.909 0.105 1.00 91.31 79 GLY A O 1
ATOM 636 N N . MET A 1 80 ? -5.256 -9.782 -1.607 1.00 91.56 80 MET A N 1
ATOM 637 C CA . MET A 1 80 ? -6.481 -9.034 -1.885 1.00 91.56 80 MET A CA 1
ATOM 638 C C . MET A 1 80 ? -7.476 -9.886 -2.667 1.00 91.56 80 MET A C 1
ATOM 640 O O . MET A 1 80 ? -7.094 -10.684 -3.520 1.00 91.56 80 MET A O 1
ATOM 644 N N . ILE A 1 81 ? -8.765 -9.664 -2.419 1.00 90.31 81 ILE A N 1
ATOM 645 C CA . ILE A 1 81 ? -9.855 -10.347 -3.118 1.00 90.31 81 ILE A CA 1
ATOM 646 C C . ILE A 1 81 ? -10.634 -9.357 -3.998 1.00 90.31 81 ILE A C 1
ATOM 648 O O . ILE A 1 81 ? -10.919 -8.244 -3.549 1.00 90.31 81 ILE A O 1
ATOM 652 N N . PRO A 1 82 ? -11.001 -9.717 -5.242 1.00 87.31 82 PRO A N 1
ATOM 653 C CA . PRO A 1 82 ? -11.828 -8.857 -6.083 1.00 87.31 82 PRO A CA 1
ATOM 654 C C . PRO A 1 82 ? -13.238 -8.706 -5.497 1.00 87.31 82 PRO A C 1
ATOM 656 O O . PRO A 1 82 ? -13.946 -9.698 -5.324 1.00 87.31 82 PRO A O 1
ATOM 659 N N . ILE A 1 83 ? -13.651 -7.467 -5.217 1.00 83.38 83 ILE A N 1
ATOM 660 C CA . ILE A 1 83 ? -14.990 -7.150 -4.684 1.00 83.38 83 ILE A CA 1
ATOM 661 C C . ILE A 1 83 ? -15.955 -6.793 -5.822 1.00 83.38 83 ILE A C 1
ATOM 663 O O . ILE A 1 83 ? -17.093 -7.259 -5.838 1.00 83.38 83 ILE A O 1
ATOM 667 N N . ASP A 1 84 ? -15.498 -6.006 -6.800 1.00 73.62 84 ASP A N 1
ATOM 668 C CA . ASP A 1 84 ? -16.259 -5.701 -8.012 1.00 73.62 84 ASP A CA 1
ATOM 669 C C . ASP A 1 84 ? -15.730 -6.541 -9.184 1.00 73.62 84 ASP A C 1
ATOM 671 O O . ASP A 1 84 ? -14.534 -6.560 -9.473 1.00 73.62 84 ASP A O 1
ATOM 675 N N . ARG A 1 85 ? -16.632 -7.264 -9.856 1.00 64.06 85 ARG A N 1
ATOM 676 C CA . ARG A 1 85 ? -16.316 -8.074 -11.045 1.00 64.06 85 ARG A CA 1
ATOM 677 C C . ARG A 1 85 ? -16.406 -7.264 -12.340 1.00 64.06 85 ARG A C 1
ATOM 679 O O . ARG A 1 85 ? -16.101 -7.788 -13.410 1.00 64.06 85 ARG A O 1
ATOM 686 N N . LYS A 1 86 ? -16.855 -6.007 -12.277 1.00 65.62 86 LYS A N 1
ATOM 687 C CA . LYS A 1 86 ? -17.005 -5.146 -13.449 1.00 65.62 86 LYS A CA 1
ATOM 688 C C . LYS A 1 86 ? -15.665 -4.520 -13.822 1.00 65.62 86 LYS A C 1
ATOM 690 O O . LYS A 1 86 ? -15.196 -3.580 -13.187 1.00 65.62 86 LYS A O 1
ATOM 695 N N . VAL A 1 87 ? -15.086 -4.994 -14.920 1.00 62.03 87 VAL A N 1
ATOM 696 C CA . VAL A 1 87 ? -13.979 -4.300 -15.584 1.00 62.03 87 VAL A CA 1
ATOM 697 C C . VAL A 1 87 ? -14.546 -3.053 -16.262 1.00 62.03 87 VAL A C 1
ATOM 699 O O . VAL A 1 87 ? -15.359 -3.152 -17.181 1.00 62.03 87 VAL A O 1
ATOM 702 N N . ARG A 1 88 ? -14.148 -1.861 -15.808 1.00 62.03 88 ARG A N 1
ATOM 703 C CA . ARG A 1 88 ? -14.529 -0.606 -16.471 1.00 62.03 88 ARG A CA 1
ATOM 704 C C . ARG A 1 88 ? -13.687 -0.446 -17.741 1.00 62.03 88 ARG A C 1
ATOM 706 O O . ARG A 1 88 ? -12.528 -0.055 -17.675 1.00 62.03 88 ARG A O 1
ATOM 713 N N . THR A 1 89 ? -14.281 -0.739 -18.894 1.00 53.59 89 THR A N 1
ATOM 714 C CA . THR A 1 89 ? -13.643 -0.756 -20.227 1.00 53.59 89 THR A CA 1
ATOM 715 C C . THR A 1 89 ? -13.288 0.623 -20.801 1.00 53.59 89 THR A C 1
ATOM 717 O O . THR A 1 89 ? -12.753 0.705 -21.902 1.00 53.59 89 THR A O 1
ATOM 720 N N . TRP A 1 90 ? -13.544 1.715 -20.072 1.00 51.47 90 TRP A N 1
ATOM 721 C CA . TRP A 1 90 ? -13.234 3.083 -20.517 1.00 51.47 90 TRP A CA 1
ATOM 722 C C . TRP A 1 90 ? -11.769 3.500 -20.295 1.00 51.47 90 TRP A C 1
ATOM 724 O O . TRP A 1 90 ? -11.367 4.580 -20.716 1.00 51.47 90 TRP A O 1
ATOM 734 N N . LEU A 1 91 ? -10.955 2.643 -19.672 1.00 44.03 91 LEU A N 1
ATOM 735 C CA . LEU A 1 91 ? -9.495 2.711 -19.733 1.00 44.03 91 LEU A CA 1
ATOM 736 C C . LEU A 1 91 ? -9.056 1.661 -20.754 1.00 44.03 91 LEU A C 1
ATOM 738 O O . LEU A 1 91 ? -9.259 0.470 -20.533 1.00 44.03 91 LEU A O 1
ATOM 742 N N . GLN A 1 92 ? -8.562 2.137 -21.898 1.00 37.28 92 GLN A N 1
ATOM 743 C CA . GLN A 1 92 ? -8.350 1.371 -23.128 1.00 37.28 92 GLN A CA 1
ATOM 744 C C . GLN A 1 92 ? -7.784 -0.044 -22.893 1.00 37.28 92 GLN A C 1
ATOM 746 O O . GLN A 1 92 ? -6.816 -0.199 -22.141 1.00 37.28 92 GLN A O 1
ATOM 751 N N . PRO A 1 93 ? -8.324 -1.074 -23.569 1.00 35.31 93 PRO A N 1
ATOM 752 C CA . PRO A 1 93 ? -7.697 -2.383 -23.581 1.00 35.31 93 PRO A CA 1
ATOM 753 C C . PRO A 1 93 ? -6.360 -2.271 -24.321 1.00 35.31 93 PRO A C 1
ATOM 755 O O . PRO A 1 93 ? -6.329 -2.062 -25.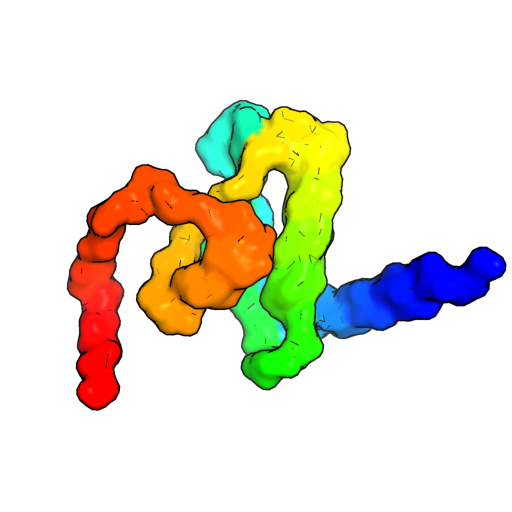531 1.00 35.31 93 PRO A O 1
ATOM 758 N N . MET A 1 94 ? -5.242 -2.424 -23.607 1.00 34.81 94 MET A N 1
ATOM 759 C CA . MET A 1 94 ? -4.013 -2.871 -24.259 1.00 34.81 94 MET A CA 1
ATOM 760 C C . MET A 1 94 ? -4.209 -4.347 -24.590 1.00 34.81 94 MET A C 1
ATOM 762 O O . MET A 1 94 ? -4.085 -5.216 -23.728 1.00 34.81 94 MET A O 1
ATOM 766 N N . VAL A 1 95 ? -4.601 -4.587 -25.837 1.00 34.03 95 VAL A N 1
ATOM 767 C CA . VAL A 1 95 ? -4.475 -5.883 -26.496 1.00 34.03 95 VAL A CA 1
ATOM 768 C C . VAL A 1 95 ? -2.975 -6.105 -26.712 1.00 34.03 95 VAL A C 1
ATOM 770 O O . VAL A 1 95 ? -2.307 -5.211 -27.233 1.00 34.03 95 VAL A O 1
ATOM 773 N N . PHE A 1 96 ? -2.451 -7.237 -26.239 1.00 36.59 96 PHE A N 1
ATOM 774 C CA . PHE A 1 96 ? -1.129 -7.726 -26.637 1.00 36.59 96 PHE A CA 1
ATOM 775 C C . PHE A 1 96 ? -1.247 -8.471 -27.963 1.00 36.59 96 PHE A C 1
ATOM 777 O O . PHE A 1 96 ? -2.255 -9.201 -28.115 1.00 36.59 96 PHE A O 1
#

pLDDT: mean 82.29, std 16.76, range [34.03, 95.0]

Secondary structure (DSSP, 8-state):
--HHHHHHHHHHHHHTSEEEEEEEEETTEEEEEEEEESSTTSSHHHHHHHHHHHHHHHTT-EEEE---TTTHHHHHHTT---S-----TTS-----

Nearest PDB structures (foldseek):
  3s6f-assembly1_A-2  TM=8.022E-01  e=1.130E-02  Deinococcus radiodurans
  2fe7-assembly1_A  TM=6.586E-01  e=8.702E-03  Pseudomonas aeruginosa UCBPP-PA14
  1i21-assembly1_B  TM=6.978E-01  e=4.765E-02  Saccharomyces cerevisiae
  8v41-assembly1_A  TM=4.251E-01  e=1.338E+00  Clostridioides difficile
  3gr0-assembly2_B  TM=3.698E-01  e=1.856E+00  Salmonella enterica subsp. enterica serovar Typhimurium

Radius of gyration: 14.89 Å; Cα contacts (8 Å, |Δi|>4): 89; chains: 1; bounding box: 36×21×44 Å